Protein AF-A0A4U1J838-F1 (afdb_monomer_lite)

Organism: NCBI:txid889272

pLDDT: mean 73.01, std 16.49, range [35.41, 94.25]

Sequence (144 aa):
MSDHPPENPFERFDLDPKEGPRAITERLRELAEDAGESERASIRAAWEELTLHPLRRLRAAIGARPRHPALDRSGPAQAPPKMRKSPAAEPVGLADLAPRPSVALALATFLSRGAERGPRSVLSLDEDPVLAAEAAPTSPERKR

Structure (mmCIF, N/CA/C/O backbone):
data_AF-A0A4U1J838-F1
#
_entry.id   AF-A0A4U1J838-F1
#
loop_
_atom_site.group_PDB
_atom_site.id
_atom_site.type_symbol
_atom_site.label_atom_id
_atom_site.label_alt_id
_atom_site.label_comp_id
_atom_site.label_asym_id
_atom_site.label_entity_id
_atom_site.label_seq_id
_atom_site.pdbx_PDB_ins_code
_atom_site.Cartn_x
_atom_site.Cartn_y
_atom_site.Cartn_z
_atom_site.occupancy
_atom_site.B_iso_or_equiv
_atom_site.auth_seq_id
_atom_site.auth_comp_id
_atom_site.auth_asym_id
_atom_site.auth_atom_id
_atom_site.pdbx_PDB_model_num
ATOM 1 N N . MET A 1 1 ? 10.073 -14.479 21.662 1.00 35.41 1 MET A N 1
ATOM 2 C CA . MET A 1 1 ? 9.650 -13.174 21.122 1.00 35.41 1 MET A CA 1
ATOM 3 C C . MET A 1 1 ? 9.470 -13.370 19.634 1.00 35.41 1 MET A C 1
ATOM 5 O O . MET A 1 1 ? 10.462 -13.511 18.936 1.00 35.41 1 MET A O 1
ATOM 9 N N . SER A 1 2 ? 8.231 -13.554 19.184 1.00 36.03 2 SER A N 1
ATOM 10 C CA . SER A 1 2 ? 7.954 -13.709 17.757 1.00 36.03 2 SER A CA 1
ATOM 11 C C . SER A 1 2 ? 8.059 -12.332 17.119 1.00 36.03 2 SER A C 1
ATOM 13 O O . SER A 1 2 ? 7.209 -11.481 17.359 1.00 36.03 2 SER A O 1
ATOM 15 N N . ASP A 1 3 ? 9.132 -12.115 16.370 1.00 37.75 3 ASP A N 1
ATOM 16 C CA . ASP A 1 3 ? 9.361 -10.929 15.547 1.00 37.75 3 ASP A CA 1
ATOM 17 C C . ASP A 1 3 ? 8.405 -11.017 14.344 1.00 37.75 3 ASP A C 1
ATOM 19 O O . ASP A 1 3 ? 8.755 -11.509 13.270 1.00 37.75 3 ASP A O 1
ATOM 23 N N . HIS A 1 4 ? 7.119 -10.716 14.563 1.00 41.00 4 HIS A N 1
ATOM 24 C CA . HIS A 1 4 ? 6.204 -10.520 13.445 1.00 41.00 4 HIS A CA 1
ATOM 25 C C . HIS A 1 4 ? 6.595 -9.191 12.798 1.00 41.00 4 HIS A C 1
ATOM 27 O O . HIS A 1 4 ? 6.616 -8.176 13.500 1.00 41.00 4 HIS A O 1
ATOM 33 N N . PRO A 1 5 ? 6.935 -9.180 11.496 1.00 54.28 5 PRO A N 1
ATOM 34 C CA . PRO A 1 5 ? 7.261 -7.938 10.816 1.00 54.28 5 PRO A CA 1
ATOM 35 C C . PRO A 1 5 ? 6.099 -6.950 10.999 1.00 54.28 5 PRO A C 1
ATOM 37 O O . PRO A 1 5 ? 4.947 -7.393 11.050 1.00 54.28 5 PRO A O 1
ATOM 40 N N . PRO A 1 6 ? 6.379 -5.638 11.122 1.00 61.81 6 PRO A N 1
ATOM 41 C CA . PRO A 1 6 ? 5.339 -4.633 11.297 1.00 61.81 6 PRO A CA 1
ATOM 42 C C . PRO A 1 6 ? 4.284 -4.808 10.205 1.00 61.81 6 PRO A C 1
ATOM 44 O O . PRO A 1 6 ? 4.596 -4.763 9.013 1.00 61.81 6 PRO A O 1
ATOM 47 N N . GLU A 1 7 ? 3.056 -5.094 10.632 1.00 77.25 7 GLU A N 1
ATOM 48 C CA . GLU A 1 7 ? 1.957 -5.437 9.739 1.00 77.25 7 GLU A CA 1
ATOM 49 C C . GLU A 1 7 ? 1.651 -4.252 8.823 1.00 77.25 7 GLU A C 1
ATOM 51 O O . GLU A 1 7 ? 1.543 -3.105 9.265 1.00 77.25 7 GLU A O 1
ATOM 56 N N . ASN A 1 8 ? 1.559 -4.526 7.525 1.00 87.69 8 ASN A N 1
ATOM 57 C CA . ASN A 1 8 ? 1.373 -3.490 6.526 1.00 87.69 8 ASN A CA 1
ATOM 58 C C . ASN A 1 8 ? 0.001 -2.817 6.717 1.00 87.69 8 ASN A C 1
ATOM 60 O O . ASN A 1 8 ? -1.010 -3.525 6.720 1.00 87.69 8 ASN A O 1
ATOM 64 N N . PRO A 1 9 ? -0.082 -1.476 6.822 1.00 88.69 9 PRO A N 1
ATOM 65 C CA . PRO A 1 9 ? -1.355 -0.788 7.028 1.00 88.69 9 PRO A CA 1
ATOM 66 C C . PRO A 1 9 ? -2.370 -1.049 5.904 1.00 88.69 9 PRO A C 1
ATOM 68 O O . PRO A 1 9 ? -3.567 -1.072 6.176 1.00 88.69 9 PRO A O 1
ATOM 71 N N . PHE A 1 10 ? -1.925 -1.320 4.669 1.00 89.88 10 PHE A N 1
ATOM 72 C CA . PHE A 1 10 ? -2.831 -1.715 3.585 1.00 89.88 10 PHE A CA 1
ATOM 73 C C . PHE A 1 10 ? -3.478 -3.081 3.827 1.00 89.88 10 PHE A C 1
ATOM 75 O O . PHE A 1 10 ? -4.642 -3.284 3.502 1.00 89.88 10 PHE A O 1
ATOM 82 N N . GLU A 1 11 ? -2.744 -4.023 4.418 1.00 87.38 11 GLU A N 1
ATOM 83 C CA . GLU A 1 11 ? -3.271 -5.359 4.691 1.00 87.38 11 GLU A CA 1
ATOM 84 C C . GLU A 1 11 ? -4.173 -5.363 5.923 1.00 87.38 11 GLU A C 1
ATOM 86 O O . GLU A 1 11 ? -5.240 -5.974 5.889 1.00 87.38 11 GLU A O 1
ATOM 91 N N . ARG A 1 12 ? -3.770 -4.633 6.969 1.00 87.44 12 ARG A N 1
ATOM 92 C CA . ARG A 1 12 ? -4.494 -4.548 8.239 1.00 87.44 12 ARG A CA 1
ATOM 93 C C . ARG A 1 12 ? -5.881 -3.920 8.101 1.00 87.44 12 ARG A C 1
ATOM 95 O O . ARG A 1 12 ? -6.814 -4.380 8.748 1.00 87.44 12 ARG A O 1
ATOM 102 N N . PHE A 1 13 ? -6.008 -2.878 7.281 1.00 89.00 13 PHE A N 1
ATOM 103 C CA . PHE A 1 13 ? -7.262 -2.137 7.089 1.00 89.00 13 PHE A CA 1
ATOM 104 C C . PHE A 1 13 ? -7.949 -2.436 5.749 1.00 89.00 13 PHE A C 1
ATOM 106 O O . PHE A 1 13 ? -8.863 -1.715 5.365 1.00 89.00 13 PHE A O 1
ATOM 113 N N . ASP A 1 14 ? -7.500 -3.476 5.037 1.00 87.06 14 ASP A N 1
ATOM 114 C CA . ASP A 1 14 ? -8.027 -3.890 3.727 1.00 87.06 14 ASP A CA 1
ATOM 115 C C . ASP A 1 14 ? -8.142 -2.739 2.707 1.00 87.06 14 ASP A C 1
ATOM 117 O O . ASP A 1 14 ? -9.159 -2.539 2.044 1.00 87.06 14 ASP A O 1
ATOM 121 N N . LEU A 1 15 ? -7.076 -1.943 2.607 1.00 89.81 15 LEU A N 1
ATOM 122 C CA . LEU A 1 15 ? -6.989 -0.807 1.691 1.00 89.81 15 LEU A CA 1
ATOM 123 C C . LEU A 1 15 ? -6.304 -1.223 0.386 1.00 89.81 15 LEU A C 1
ATOM 125 O O . LEU A 1 15 ? -5.321 -1.969 0.408 1.00 89.81 15 LEU A O 1
ATOM 129 N N . ASP A 1 16 ? -6.746 -0.675 -0.748 1.00 88.62 16 ASP A N 1
ATOM 130 C CA . ASP A 1 16 ? -6.075 -0.897 -2.032 1.00 88.62 16 ASP A CA 1
ATOM 131 C C . ASP A 1 16 ? -4.810 -0.013 -2.142 1.00 88.62 16 ASP A C 1
ATOM 133 O O . ASP A 1 16 ? -4.901 1.217 -2.117 1.00 88.62 16 ASP A O 1
ATOM 137 N N . PRO A 1 17 ? -3.608 -0.597 -2.328 1.00 89.12 17 PRO A N 1
ATOM 138 C CA . PRO A 1 17 ? -2.366 0.150 -2.542 1.00 89.12 17 PRO A CA 1
ATOM 139 C C . PRO A 1 17 ? -2.372 1.099 -3.746 1.00 89.12 17 PRO A C 1
ATOM 141 O O . PRO A 1 17 ? -1.527 1.994 -3.833 1.00 89.12 17 PRO A O 1
ATOM 144 N N . LYS A 1 18 ? -3.276 0.880 -4.708 1.00 87.56 18 LYS A N 1
ATOM 145 C CA . LYS A 1 18 ? -3.425 1.708 -5.912 1.00 87.56 18 LYS A CA 1
ATOM 146 C C . LYS A 1 18 ? -4.276 2.952 -5.672 1.00 87.56 18 LYS A C 1
ATOM 148 O O . LYS A 1 18 ? -4.284 3.847 -6.519 1.00 87.56 18 LYS A O 1
ATOM 153 N N . GLU A 1 19 ? -4.987 3.019 -4.551 1.00 87.56 19 GLU A N 1
ATOM 154 C CA . GLU A 1 19 ? -5.847 4.146 -4.230 1.00 87.56 19 GLU A CA 1
ATOM 155 C C . GLU A 1 19 ? -5.053 5.405 -3.859 1.00 87.56 19 GLU A C 1
ATOM 157 O O . GLU A 1 19 ? -3.963 5.387 -3.282 1.00 87.56 19 GLU A O 1
ATOM 162 N N . GLY A 1 20 ? -5.628 6.555 -4.214 1.00 87.62 20 GLY A N 1
ATOM 163 C CA . GLY A 1 20 ? -5.088 7.856 -3.843 1.00 87.62 20 GLY A CA 1
ATOM 164 C C . GLY A 1 20 ? -5.357 8.206 -2.372 1.00 87.62 20 GLY A C 1
ATOM 165 O O . GLY A 1 20 ? -6.243 7.634 -1.740 1.00 87.62 20 GLY A O 1
ATOM 166 N N . PRO A 1 21 ? -4.674 9.230 -1.827 1.00 89.75 21 PRO A N 1
ATOM 167 C CA . PRO A 1 21 ? -4.802 9.605 -0.415 1.00 89.75 21 PRO A CA 1
ATOM 168 C C . PRO A 1 21 ? -6.223 10.038 -0.019 1.00 89.75 21 PRO A C 1
ATOM 170 O O . PRO A 1 21 ? -6.618 9.862 1.131 1.00 89.75 21 PRO A O 1
ATOM 173 N N . ARG A 1 22 ? -7.017 10.556 -0.967 1.00 91.75 22 ARG A N 1
ATOM 174 C CA . ARG A 1 22 ? -8.429 10.892 -0.736 1.00 91.75 22 ARG A CA 1
ATOM 175 C C . ARG A 1 22 ? -9.286 9.647 -0.489 1.00 91.75 22 ARG A C 1
ATOM 177 O O . ARG A 1 22 ? -10.027 9.629 0.481 1.00 91.75 22 ARG A O 1
ATOM 184 N N . ALA A 1 23 ? -9.151 8.620 -1.329 1.00 91.62 23 ALA A N 1
ATOM 185 C CA . ALA A 1 23 ? -9.886 7.364 -1.176 1.00 91.62 23 ALA A CA 1
ATOM 186 C C . ALA A 1 23 ? -9.483 6.641 0.120 1.00 91.62 23 ALA A C 1
ATOM 188 O O . ALA A 1 23 ? -10.351 6.269 0.902 1.00 91.62 23 ALA A O 1
ATOM 189 N N . ILE A 1 24 ? -8.179 6.598 0.421 1.00 91.75 24 ILE A N 1
ATOM 190 C CA . ILE A 1 24 ? -7.655 6.070 1.691 1.00 91.75 24 ILE A CA 1
ATOM 191 C C . ILE A 1 24 ? -8.274 6.791 2.901 1.00 91.75 24 ILE A C 1
ATOM 193 O O . ILE A 1 24 ? -8.617 6.153 3.891 1.00 91.75 24 ILE A O 1
ATOM 197 N N . THR A 1 25 ? -8.431 8.118 2.834 1.00 93.06 25 THR A N 1
ATOM 198 C CA . THR A 1 25 ? -9.017 8.899 3.937 1.00 93.06 25 THR A CA 1
ATOM 199 C C . THR A 1 25 ? -10.488 8.565 4.159 1.00 93.06 25 THR A C 1
ATOM 201 O O . THR A 1 25 ? -10.884 8.388 5.305 1.00 93.06 25 THR A O 1
ATOM 204 N N . GLU A 1 26 ? -11.285 8.453 3.093 1.00 94.25 26 GLU A N 1
ATOM 205 C CA . GLU A 1 26 ? -12.696 8.056 3.211 1.00 94.25 26 GLU A CA 1
ATOM 206 C C . GLU A 1 26 ? -12.820 6.648 3.809 1.00 94.25 26 GLU A C 1
ATOM 208 O O . GLU A 1 26 ? -13.544 6.457 4.779 1.00 94.25 26 GLU A O 1
ATOM 213 N N . ARG A 1 27 ? -12.023 5.683 3.332 1.00 92.50 27 ARG A N 1
ATOM 214 C CA . ARG A 1 27 ? -12.027 4.312 3.868 1.00 92.50 27 ARG A CA 1
ATOM 215 C C . ARG A 1 27 ? -11.649 4.236 5.343 1.00 92.50 27 ARG A C 1
ATOM 217 O O . ARG A 1 27 ? -12.316 3.570 6.127 1.00 92.50 27 ARG A O 1
ATOM 224 N N . LEU A 1 28 ? -10.585 4.927 5.745 1.00 92.94 28 LEU A N 1
ATOM 225 C CA . LEU A 1 28 ? -10.168 4.954 7.147 1.00 92.94 28 LEU A CA 1
ATOM 226 C C . LEU A 1 28 ? -11.170 5.704 8.032 1.00 92.94 28 LEU A C 1
ATOM 228 O O . LEU A 1 28 ? -11.301 5.375 9.207 1.00 92.94 28 LEU A O 1
ATOM 232 N N . ARG A 1 29 ? -11.891 6.689 7.484 1.00 92.94 29 ARG A N 1
ATOM 233 C CA . ARG A 1 29 ? -12.983 7.362 8.188 1.00 92.94 29 ARG A CA 1
ATOM 234 C C . ARG A 1 29 ? -14.150 6.411 8.439 1.00 92.94 29 ARG A C 1
ATOM 236 O O . ARG A 1 29 ? -14.582 6.336 9.581 1.00 92.94 29 ARG A O 1
ATOM 243 N N . GLU A 1 30 ? -14.600 5.679 7.418 1.00 93.12 30 GLU A N 1
ATOM 244 C CA . GLU A 1 30 ? -15.639 4.643 7.553 1.00 93.12 30 GLU A CA 1
ATOM 245 C C . GLU A 1 30 ? -15.265 3.652 8.668 1.00 93.12 30 GLU A C 1
ATOM 247 O O . GLU A 1 30 ? -16.040 3.422 9.590 1.00 93.12 30 GLU A O 1
ATOM 252 N N . LEU A 1 31 ? -14.023 3.156 8.665 1.00 91.31 31 LEU A N 1
ATOM 253 C CA . LEU A 1 31 ? -13.527 2.246 9.703 1.00 91.31 31 LEU A CA 1
ATOM 254 C C . LEU A 1 31 ? -13.460 2.892 11.097 1.00 91.31 31 LEU A C 1
ATOM 256 O O . LEU A 1 31 ? -13.671 2.218 12.101 1.00 91.31 31 LEU A O 1
ATOM 260 N N . ALA A 1 32 ? -13.154 4.188 11.189 1.00 91.38 32 ALA A N 1
ATOM 261 C CA . ALA A 1 32 ? -13.061 4.890 12.468 1.00 91.38 32 ALA A CA 1
ATOM 262 C C . ALA A 1 32 ? -14.426 5.127 13.131 1.00 91.38 32 ALA A C 1
ATOM 264 O O . ALA A 1 32 ? -14.481 5.243 14.359 1.00 91.38 32 ALA A O 1
ATOM 265 N N . GLU A 1 33 ? -15.497 5.230 12.338 1.00 91.06 33 GLU A N 1
ATOM 266 C CA . GLU A 1 33 ? -16.864 5.446 12.828 1.00 91.06 33 GLU A CA 1
ATOM 267 C C . GLU A 1 33 ? -17.372 4.229 13.619 1.00 91.06 33 GLU A C 1
ATOM 269 O O . GLU A 1 33 ? -17.945 4.404 14.697 1.00 91.06 33 GLU A O 1
ATOM 274 N N . ASP A 1 34 ? -17.045 3.018 13.162 1.00 87.69 34 ASP A N 1
ATOM 275 C CA . ASP A 1 34 ? -17.417 1.758 13.822 1.00 87.69 34 ASP A CA 1
ATOM 276 C C . ASP A 1 34 ? -16.396 1.289 14.882 1.00 87.69 34 ASP A C 1
ATOM 278 O O . ASP A 1 34 ? -16.686 0.414 15.702 1.00 87.69 34 ASP A O 1
ATOM 282 N N . ALA A 1 35 ? -15.200 1.885 14.905 1.00 89.44 35 ALA A N 1
ATOM 283 C CA . ALA A 1 35 ? -14.103 1.483 15.780 1.00 89.44 35 ALA A CA 1
ATOM 284 C C . ALA A 1 35 ? -14.223 2.006 17.224 1.00 89.44 35 ALA A C 1
ATOM 286 O O . ALA A 1 35 ? -14.629 3.146 17.495 1.00 89.44 35 ALA A O 1
ATOM 287 N N . GLY A 1 36 ? -13.743 1.192 18.170 1.00 90.62 36 GLY A N 1
ATOM 288 C CA . GLY A 1 36 ? -13.513 1.594 19.562 1.00 90.62 36 GLY A CA 1
ATOM 289 C C . GLY A 1 36 ? -12.293 2.514 19.730 1.00 90.62 36 GLY A C 1
ATOM 290 O O . GLY A 1 36 ? -11.474 2.664 18.826 1.00 90.62 36 GLY A O 1
ATOM 291 N N . GLU A 1 37 ? -12.120 3.117 20.911 1.00 86.44 37 GLU A N 1
ATOM 292 C CA . GLU A 1 37 ? -11.084 4.144 21.150 1.00 86.44 37 GLU A CA 1
ATOM 293 C C . GLU A 1 37 ? -9.647 3.661 20.865 1.00 86.44 37 GLU A C 1
ATOM 295 O O . GLU A 1 37 ? -8.861 4.360 20.224 1.00 86.44 37 GLU A O 1
ATOM 300 N N . SER A 1 38 ? -9.306 2.432 21.268 1.00 86.38 38 SER A N 1
ATOM 301 C CA . SER A 1 38 ? -7.988 1.838 20.997 1.00 86.38 38 SER A CA 1
ATOM 302 C C . SER A 1 38 ? -7.734 1.605 19.507 1.00 86.38 38 SER A C 1
ATOM 304 O O . SER A 1 38 ? -6.608 1.726 19.028 1.00 86.38 38 SER A O 1
ATOM 306 N N . GLU A 1 39 ? -8.782 1.271 18.762 1.00 88.12 39 GLU A N 1
ATOM 307 C CA . GLU A 1 39 ? -8.697 0.982 17.337 1.00 88.12 39 GLU A CA 1
ATOM 308 C C . GLU A 1 39 ? -8.655 2.272 16.513 1.00 88.12 39 GLU A C 1
ATOM 310 O O . GLU A 1 39 ? -7.824 2.386 15.611 1.00 88.12 39 GLU A O 1
ATOM 315 N N . ARG A 1 40 ? -9.396 3.312 16.914 1.00 90.19 40 ARG A N 1
ATOM 316 C CA . ARG A 1 40 ? -9.281 4.663 16.337 1.00 90.19 40 ARG A CA 1
ATOM 317 C C . ARG A 1 40 ? -7.870 5.229 16.426 1.00 90.19 40 ARG A C 1
ATOM 319 O O . ARG A 1 40 ? -7.419 5.873 15.482 1.00 90.19 40 ARG A O 1
ATOM 326 N N . ALA A 1 41 ? -7.155 4.984 17.525 1.00 90.31 41 ALA A N 1
ATOM 327 C CA . ALA A 1 41 ? -5.756 5.391 17.643 1.00 90.31 41 ALA A CA 1
ATOM 328 C C . ALA A 1 41 ? -4.878 4.701 16.584 1.00 90.31 41 ALA A C 1
ATOM 330 O O . ALA A 1 41 ? -4.030 5.345 15.964 1.00 90.31 41 ALA A O 1
ATOM 331 N N . SER A 1 42 ? -5.122 3.413 16.323 1.00 90.06 42 SER A N 1
ATOM 332 C CA . SER A 1 42 ? -4.402 2.666 15.286 1.00 90.06 42 SER A CA 1
ATOM 333 C C . SER A 1 42 ? -4.757 3.124 13.868 1.00 90.06 42 SER A C 1
ATOM 335 O O . SER A 1 42 ? -3.867 3.267 13.031 1.00 90.06 42 SER A O 1
ATOM 337 N N . ILE A 1 43 ? -6.031 3.440 13.625 1.00 92.06 43 ILE A N 1
ATOM 338 C CA . ILE A 1 43 ? -6.520 3.989 12.358 1.00 92.06 43 ILE A CA 1
ATOM 339 C C . ILE A 1 43 ? -5.905 5.366 12.103 1.00 92.06 43 ILE A C 1
ATOM 341 O O . ILE A 1 43 ? -5.448 5.641 10.996 1.00 92.06 43 ILE A O 1
ATOM 345 N N . ARG A 1 44 ? -5.816 6.218 13.132 1.00 92.19 44 ARG A N 1
ATOM 346 C CA . ARG A 1 44 ? -5.169 7.532 13.036 1.00 92.19 44 ARG A CA 1
ATOM 347 C C . ARG A 1 44 ? -3.687 7.406 12.688 1.00 92.19 44 ARG A C 1
ATOM 349 O O . ARG A 1 44 ? -3.229 8.086 11.777 1.00 92.19 44 ARG A O 1
ATOM 356 N N . ALA A 1 45 ? -2.960 6.507 13.351 1.00 91.50 45 ALA A N 1
ATOM 357 C CA . ALA A 1 45 ? -1.551 6.262 13.046 1.00 91.50 45 ALA A CA 1
ATOM 358 C C . ALA A 1 45 ? -1.346 5.785 11.595 1.00 91.50 45 ALA A C 1
ATOM 360 O O . ALA A 1 45 ? -0.451 6.266 10.899 1.00 91.50 45 ALA A O 1
ATOM 361 N N . ALA A 1 46 ? -2.209 4.886 11.109 1.00 91.56 46 ALA A N 1
ATOM 362 C CA . ALA A 1 46 ? -2.174 4.435 9.720 1.00 91.56 46 ALA A CA 1
ATOM 363 C C . ALA A 1 46 ? -2.539 5.551 8.732 1.00 91.56 46 ALA A C 1
ATOM 365 O O . ALA A 1 46 ? -1.896 5.688 7.691 1.00 91.56 46 ALA A O 1
ATOM 366 N N . TRP A 1 47 ? -3.524 6.387 9.067 1.00 93.81 47 TRP A N 1
ATOM 367 C CA . TRP A 1 47 ? -3.891 7.549 8.263 1.00 93.81 47 TRP A CA 1
ATOM 368 C C . TRP A 1 47 ? -2.718 8.521 8.122 1.00 93.81 47 TRP A C 1
ATOM 370 O O . TRP A 1 47 ? -2.405 8.933 7.004 1.00 93.81 47 TRP A O 1
ATOM 380 N N . GLU A 1 48 ? -2.018 8.837 9.213 1.00 92.50 48 GLU A N 1
ATOM 381 C CA . GLU A 1 48 ? -0.834 9.703 9.185 1.00 92.50 48 GLU A CA 1
ATOM 382 C C . GLU A 1 48 ? 0.274 9.102 8.310 1.00 92.50 48 GLU A C 1
ATOM 384 O O . GLU A 1 48 ? 0.827 9.779 7.440 1.00 92.50 48 GLU A O 1
ATOM 389 N N . GLU A 1 49 ? 0.561 7.809 8.471 1.00 90.00 49 GLU A N 1
ATOM 390 C CA . GLU A 1 49 ? 1.581 7.120 7.681 1.00 90.00 49 GLU A CA 1
ATOM 391 C C . GLU A 1 49 ? 1.266 7.104 6.178 1.00 90.00 49 GLU A C 1
ATOM 393 O O . GLU A 1 49 ? 2.162 7.321 5.354 1.00 90.00 49 GLU A O 1
ATOM 398 N N . LEU A 1 50 ? 0.003 6.880 5.811 1.00 90.75 50 LEU A N 1
ATOM 399 C CA . LEU A 1 50 ? -0.410 6.729 4.418 1.00 90.75 50 LEU A CA 1
ATOM 400 C C . LEU A 1 50 ? -0.712 8.057 3.718 1.00 90.75 50 LEU A C 1
ATOM 402 O O . LEU A 1 50 ? -0.553 8.144 2.499 1.00 90.75 50 LEU A O 1
ATOM 406 N N . THR A 1 51 ? -1.124 9.098 4.442 1.00 90.81 51 THR A N 1
ATOM 407 C CA . THR A 1 51 ? -1.524 10.375 3.827 1.00 90.81 51 THR A CA 1
ATOM 408 C C . THR A 1 51 ? -0.478 11.480 3.968 1.00 90.81 51 THR A C 1
ATOM 410 O O . THR A 1 51 ? -0.303 12.245 3.019 1.00 90.81 51 THR A O 1
ATOM 413 N N . LEU A 1 52 ? 0.282 11.536 5.072 1.00 91.75 52 LEU A N 1
ATOM 414 C CA . LEU A 1 52 ? 1.276 12.596 5.313 1.00 91.75 52 LEU A CA 1
ATOM 415 C C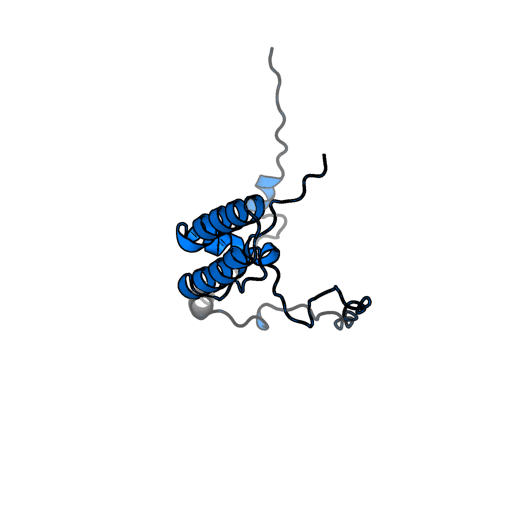 . LEU A 1 52 ? 2.680 12.255 4.796 1.00 91.75 52 LEU A C 1
ATOM 417 O O . LEU A 1 52 ? 3.509 13.148 4.615 1.00 91.75 52 LEU A O 1
ATOM 421 N N . HIS A 1 53 ? 2.970 10.978 4.530 1.00 92.12 53 HIS A N 1
ATOM 422 C CA . HIS A 1 53 ? 4.311 10.525 4.152 1.00 92.12 53 HIS A CA 1
ATOM 423 C C . HIS A 1 53 ? 4.317 9.741 2.827 1.00 92.12 53 HIS A C 1
ATOM 425 O O . HIS A 1 53 ? 4.329 8.508 2.831 1.00 92.12 53 HIS A O 1
ATOM 431 N N . PRO A 1 54 ? 4.408 10.421 1.664 1.00 89.00 54 PRO A N 1
ATOM 432 C CA . PRO A 1 54 ? 4.294 9.781 0.348 1.00 89.00 54 PRO A CA 1
ATOM 433 C C . PRO A 1 54 ? 5.277 8.626 0.109 1.00 89.00 54 PRO A C 1
ATOM 435 O O . PRO A 1 54 ? 4.907 7.611 -0.481 1.00 89.00 54 PRO A O 1
ATOM 438 N N . LEU A 1 55 ? 6.521 8.749 0.590 1.00 90.81 55 LEU A N 1
ATOM 439 C CA . LEU A 1 55 ? 7.527 7.686 0.475 1.00 90.81 55 LEU A CA 1
ATOM 440 C C . LEU A 1 55 ? 7.210 6.475 1.360 1.00 90.81 55 LEU A C 1
ATOM 442 O O . LEU A 1 55 ? 7.461 5.344 0.945 1.00 90.81 55 LEU A O 1
ATOM 446 N N . ARG A 1 56 ? 6.655 6.689 2.561 1.00 89.06 56 ARG A N 1
ATOM 447 C CA . ARG A 1 56 ? 6.231 5.593 3.447 1.00 89.06 56 ARG A CA 1
ATOM 448 C C . ARG A 1 56 ? 5.031 4.872 2.853 1.00 89.06 56 ARG A C 1
ATOM 450 O O . ARG A 1 56 ? 5.070 3.651 2.753 1.00 89.06 56 ARG A O 1
ATOM 457 N N . ARG A 1 57 ? 4.059 5.623 2.319 1.00 90.62 57 ARG A N 1
ATOM 458 C CA . ARG A 1 57 ? 2.948 5.067 1.539 1.00 90.62 57 ARG A CA 1
ATOM 459 C C . ARG A 1 57 ? 3.448 4.203 0.387 1.00 90.62 57 ARG A C 1
ATOM 461 O O . ARG A 1 57 ? 2.980 3.086 0.242 1.00 90.62 57 ARG A O 1
ATOM 468 N N . LEU A 1 58 ? 4.399 4.686 -0.418 1.00 89.81 58 LEU A N 1
ATOM 469 C CA . LEU A 1 58 ? 4.921 3.908 -1.546 1.00 89.81 58 LEU A CA 1
ATOM 470 C C . LEU A 1 58 ? 5.609 2.616 -1.083 1.00 89.81 58 LEU A C 1
ATOM 472 O O . LEU A 1 58 ? 5.382 1.562 -1.667 1.00 89.81 58 LEU A O 1
ATOM 476 N N . ARG A 1 59 ? 6.424 2.675 -0.023 1.00 88.81 59 ARG A N 1
ATOM 477 C CA . ARG A 1 59 ? 7.072 1.480 0.546 1.00 88.81 59 ARG A CA 1
ATOM 478 C C . ARG A 1 59 ? 6.049 0.474 1.065 1.00 88.81 59 ARG A C 1
ATOM 480 O O . ARG A 1 59 ? 6.167 -0.709 0.760 1.00 88.81 59 ARG A O 1
ATOM 487 N N . ALA A 1 60 ? 5.037 0.946 1.788 1.00 88.56 60 ALA A N 1
ATOM 488 C CA . ALA A 1 60 ? 3.935 0.114 2.250 1.00 88.56 60 ALA A CA 1
ATOM 489 C C . ALA A 1 60 ? 3.137 -0.460 1.065 1.00 88.56 60 ALA A C 1
ATOM 491 O O . ALA A 1 60 ? 2.834 -1.644 1.053 1.00 88.56 60 ALA A O 1
ATOM 492 N N . ALA A 1 61 ? 2.885 0.321 0.015 1.00 90.06 61 ALA A N 1
ATOM 493 C CA . ALA A 1 61 ? 2.162 -0.137 -1.167 1.00 90.06 61 ALA A CA 1
ATOM 494 C C . ALA A 1 61 ? 2.921 -1.233 -1.933 1.00 90.06 61 ALA A C 1
ATOM 496 O O . ALA A 1 61 ? 2.319 -2.205 -2.374 1.00 90.06 61 ALA A O 1
ATOM 497 N N . ILE A 1 62 ? 4.248 -1.109 -2.057 1.00 87.56 62 ILE A N 1
ATOM 498 C CA . ILE A 1 62 ? 5.107 -2.136 -2.672 1.00 87.56 62 ILE A CA 1
ATOM 499 C C . ILE A 1 62 ? 5.147 -3.405 -1.814 1.00 87.56 62 ILE A C 1
ATOM 501 O O . ILE A 1 62 ? 5.160 -4.511 -2.346 1.00 87.56 62 ILE A O 1
ATOM 505 N N . GLY A 1 63 ? 5.187 -3.246 -0.490 1.00 84.38 63 GLY A N 1
ATOM 506 C CA . GLY A 1 63 ? 5.191 -4.362 0.452 1.00 84.38 63 GLY A CA 1
ATOM 507 C C . GLY A 1 63 ? 3.829 -5.035 0.632 1.00 84.38 63 GLY A C 1
ATOM 508 O O . GLY A 1 63 ? 3.764 -6.063 1.300 1.00 84.38 63 GLY A O 1
ATOM 509 N N . ALA A 1 64 ? 2.749 -4.467 0.092 1.00 84.50 64 ALA A N 1
ATOM 510 C CA . ALA A 1 64 ? 1.411 -5.029 0.214 1.00 84.50 64 ALA A CA 1
ATOM 511 C C . ALA A 1 64 ? 1.249 -6.188 -0.770 1.00 84.50 64 ALA A C 1
ATOM 513 O O . ALA A 1 64 ? 1.559 -6.066 -1.960 1.00 84.50 64 ALA A O 1
ATOM 514 N N . ARG A 1 65 ? 0.760 -7.333 -0.290 1.00 71.94 65 ARG A N 1
ATOM 515 C CA . ARG A 1 65 ? 0.504 -8.479 -1.163 1.00 71.94 65 ARG A CA 1
ATOM 516 C C . ARG A 1 65 ? -0.602 -8.134 -2.163 1.00 71.94 65 ARG A C 1
ATOM 518 O O . ARG A 1 65 ? -1.657 -7.644 -1.760 1.00 71.94 65 ARG A O 1
ATOM 525 N N . PRO A 1 66 ? -0.415 -8.426 -3.464 1.00 64.12 66 PRO A N 1
ATOM 526 C CA . PRO A 1 66 ? -1.480 -8.257 -4.439 1.00 64.12 66 PRO A CA 1
ATOM 527 C C . PRO A 1 66 ? -2.641 -9.196 -4.089 1.00 64.12 66 PRO A C 1
ATOM 529 O O . PRO A 1 66 ? -2.526 -10.413 -4.242 1.00 64.12 66 PRO A O 1
ATOM 532 N N . ARG A 1 67 ? -3.771 -8.625 -3.649 1.00 57.72 67 ARG A N 1
ATOM 533 C CA . ARG A 1 67 ? -5.037 -9.337 -3.413 1.00 57.72 67 ARG A CA 1
ATOM 534 C C . ARG A 1 67 ? -5.707 -9.678 -4.746 1.00 57.72 67 ARG A C 1
ATOM 536 O O . ARG A 1 67 ? -6.752 -9.150 -5.103 1.00 57.72 67 ARG A O 1
ATOM 543 N N . HIS A 1 68 ? -5.056 -10.518 -5.548 1.00 53.09 68 HIS A N 1
ATOM 544 C CA . HIS A 1 68 ? -5.709 -11.146 -6.689 1.00 53.09 68 HIS A CA 1
ATOM 545 C C . HIS A 1 68 ? -6.360 -12.443 -6.190 1.00 53.09 68 HIS A C 1
ATOM 547 O O . HIS A 1 68 ? -5.650 -13.249 -5.590 1.00 53.09 68 HIS A O 1
ATOM 553 N N . PRO A 1 69 ? -7.648 -12.716 -6.468 1.00 55.88 69 PRO A N 1
ATOM 554 C CA . PRO A 1 69 ? -8.316 -13.937 -6.002 1.00 55.88 69 PRO A CA 1
ATOM 555 C C . PRO A 1 69 ? -7.615 -15.230 -6.460 1.00 55.88 69 PRO A C 1
ATOM 557 O O . PRO A 1 69 ? -7.740 -16.265 -5.819 1.00 55.88 69 PRO A O 1
ATOM 560 N N . ALA A 1 70 ? -6.818 -15.179 -7.536 1.00 52.62 70 ALA A N 1
ATOM 561 C CA . ALA A 1 70 ? -5.981 -16.307 -7.978 1.00 52.62 70 ALA A CA 1
ATOM 562 C C . ALA A 1 70 ? -4.641 -16.473 -7.222 1.00 52.62 70 ALA A C 1
ATOM 564 O O . ALA A 1 70 ? -3.982 -17.496 -7.379 1.00 52.62 70 ALA A O 1
ATOM 565 N N . LEU A 1 71 ? -4.203 -15.470 -6.456 1.00 53.19 71 LEU A N 1
ATOM 566 C CA . LEU A 1 71 ? -2.972 -15.493 -5.650 1.00 53.19 71 LEU A CA 1
ATOM 567 C C . LEU A 1 71 ? -3.252 -15.597 -4.147 1.00 53.19 71 LEU A C 1
ATOM 569 O O . LEU A 1 71 ? -2.328 -15.854 -3.371 1.00 53.19 71 LEU A O 1
ATOM 573 N N . ASP A 1 72 ? -4.509 -15.412 -3.747 1.00 56.84 72 ASP A N 1
ATOM 574 C CA . ASP A 1 72 ? -4.957 -15.551 -2.373 1.00 56.84 72 ASP A CA 1
ATOM 575 C C . ASP A 1 72 ? -4.909 -17.035 -1.968 1.00 56.84 72 ASP A C 1
ATOM 577 O O . ASP A 1 72 ? -5.770 -17.848 -2.310 1.00 56.84 72 ASP A O 1
ATOM 581 N N . ARG A 1 73 ? -3.831 -17.427 -1.277 1.00 53.59 73 ARG A N 1
ATOM 582 C CA . ARG A 1 73 ? -3.594 -18.812 -0.821 1.00 53.59 73 ARG A CA 1
ATOM 583 C C . ARG A 1 73 ? -4.491 -19.227 0.355 1.00 53.59 73 ARG A C 1
ATOM 585 O O . ARG A 1 73 ? -4.208 -20.237 0.991 1.00 53.59 73 ARG A O 1
ATOM 592 N N . SER A 1 74 ? -5.547 -18.470 0.646 1.00 52.59 74 SER A N 1
ATOM 593 C CA . SER A 1 74 ? -6.554 -18.819 1.656 1.00 52.59 74 SER A CA 1
ATOM 594 C C . SER A 1 74 ? -7.583 -19.851 1.163 1.00 52.59 74 SER A C 1
ATOM 596 O O . SER A 1 74 ? -8.351 -20.376 1.963 1.00 52.59 74 SER A O 1
ATOM 598 N N . GLY A 1 75 ? -7.600 -20.186 -0.135 1.00 52.47 75 GLY A N 1
ATOM 599 C CA . GLY A 1 75 ? -8.373 -21.313 -0.680 1.00 52.47 75 GLY A CA 1
ATOM 600 C C . GLY A 1 75 ? -7.673 -22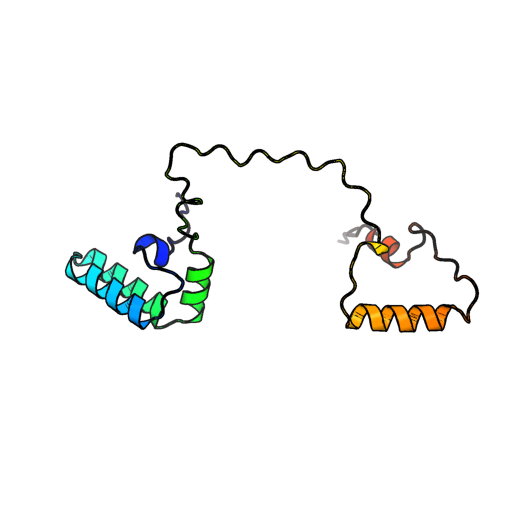.672 -0.492 1.00 52.47 75 GLY A C 1
ATOM 601 O O . GLY A 1 75 ? -6.452 -22.697 -0.314 1.00 52.47 75 GLY A O 1
ATOM 602 N N . PRO A 1 76 ? -8.401 -23.815 -0.552 1.00 51.41 76 PRO A N 1
ATOM 603 C CA . PRO A 1 76 ? -7.815 -25.145 -0.370 1.00 51.41 76 PRO A CA 1
ATOM 604 C C . PRO A 1 76 ? -6.626 -25.297 -1.312 1.00 51.41 76 PRO A C 1
ATOM 606 O O . PRO A 1 76 ? -6.785 -25.071 -2.509 1.00 51.41 76 PRO A O 1
ATOM 609 N N . ALA A 1 77 ? -5.459 -25.611 -0.734 1.00 56.62 77 ALA A N 1
ATOM 610 C CA . ALA A 1 77 ? -4.139 -25.604 -1.357 1.00 56.62 77 ALA A CA 1
ATOM 611 C C . ALA A 1 77 ? -4.197 -25.860 -2.870 1.00 56.62 77 ALA A C 1
ATOM 613 O O . ALA A 1 77 ? -4.172 -27.008 -3.319 1.00 56.62 77 ALA A O 1
ATOM 614 N N . GLN A 1 78 ? -4.290 -24.786 -3.664 1.00 55.34 78 GLN A N 1
ATOM 615 C CA . GLN A 1 78 ? -4.124 -24.912 -5.102 1.00 55.34 78 GLN A CA 1
ATOM 616 C C . GLN A 1 78 ? -2.692 -25.380 -5.293 1.00 55.34 78 GLN A C 1
ATOM 618 O O . GLN A 1 78 ? -1.741 -24.660 -4.975 1.00 55.34 78 GLN A O 1
ATOM 623 N N . ALA A 1 79 ? -2.555 -26.636 -5.719 1.00 60.56 79 ALA A N 1
ATOM 624 C CA . ALA A 1 79 ? -1.266 -27.224 -6.008 1.00 60.56 79 ALA A CA 1
ATOM 625 C C . ALA A 1 79 ? -0.501 -26.248 -6.914 1.00 60.56 79 ALA A C 1
ATOM 627 O O . ALA A 1 79 ? -1.094 -25.734 -7.871 1.00 60.56 79 ALA A O 1
ATOM 628 N N . PRO A 1 80 ? 0.777 -25.954 -6.612 1.00 64.75 80 PRO A N 1
ATOM 629 C CA . PRO A 1 80 ? 1.554 -25.031 -7.421 1.00 64.75 80 PRO A CA 1
ATOM 630 C C . PRO A 1 80 ? 1.456 -25.457 -8.890 1.00 64.75 80 PRO A C 1
ATOM 632 O O . PRO A 1 80 ? 1.429 -26.666 -9.164 1.00 64.75 80 PRO A O 1
ATOM 635 N N . PRO A 1 81 ? 1.374 -24.503 -9.837 1.00 68.06 81 PRO A N 1
ATOM 636 C CA . PRO A 1 81 ? 1.316 -24.841 -11.249 1.00 68.06 81 PRO A CA 1
ATOM 637 C C . PRO A 1 81 ? 2.475 -25.788 -11.543 1.00 68.06 81 PRO A C 1
ATOM 639 O O . PRO A 1 81 ? 3.632 -25.463 -11.270 1.00 68.06 81 PRO A O 1
ATOM 642 N N . LYS A 1 82 ? 2.157 -26.997 -12.025 1.00 67.31 82 LYS A N 1
ATOM 643 C CA . LYS A 1 82 ? 3.171 -27.993 -12.374 1.00 67.31 82 LYS A CA 1
ATOM 644 C C . LYS A 1 82 ? 4.126 -27.313 -13.346 1.00 67.31 82 LYS A C 1
ATOM 646 O O . LYS A 1 82 ? 3.710 -26.979 -14.456 1.00 67.31 82 LYS A O 1
ATOM 651 N N . MET A 1 83 ? 5.375 -27.090 -12.924 1.00 63.06 83 MET A N 1
ATOM 652 C CA . MET A 1 83 ? 6.436 -26.645 -13.821 1.00 63.06 83 MET A CA 1
ATOM 653 C C . MET A 1 83 ? 6.451 -27.636 -14.976 1.00 63.06 83 MET A C 1
ATOM 655 O O . MET A 1 83 ? 6.828 -28.799 -14.811 1.00 63.06 83 MET A O 1
ATOM 659 N N . ARG A 1 84 ? 5.973 -27.201 -16.145 1.00 66.88 84 ARG A N 1
ATOM 660 C CA . ARG A 1 84 ? 6.233 -27.933 -17.375 1.00 66.88 84 ARG A CA 1
ATOM 661 C C . ARG A 1 84 ? 7.749 -28.004 -17.460 1.00 66.88 84 ARG A C 1
ATOM 663 O O . ARG A 1 84 ? 8.401 -26.966 -17.395 1.00 66.88 84 ARG A O 1
ATOM 670 N N . LYS A 1 85 ? 8.299 -29.220 -17.519 1.00 61.72 85 LYS A N 1
ATOM 671 C CA . LYS A 1 85 ? 9.706 -29.427 -17.857 1.00 61.72 85 LYS A CA 1
ATOM 672 C C . LYS A 1 85 ? 9.906 -28.690 -19.173 1.00 61.72 85 LYS A C 1
ATOM 674 O O . LYS A 1 85 ? 9.378 -29.129 -20.194 1.00 61.72 85 LYS A O 1
ATOM 679 N N . SER A 1 86 ? 10.562 -27.535 -19.125 1.00 58.91 86 SER A N 1
ATOM 680 C CA . SER A 1 86 ? 11.022 -26.885 -20.338 1.00 58.91 86 SER A CA 1
ATOM 681 C C . SER A 1 86 ? 11.832 -27.943 -21.089 1.00 58.91 86 SER A C 1
ATOM 683 O 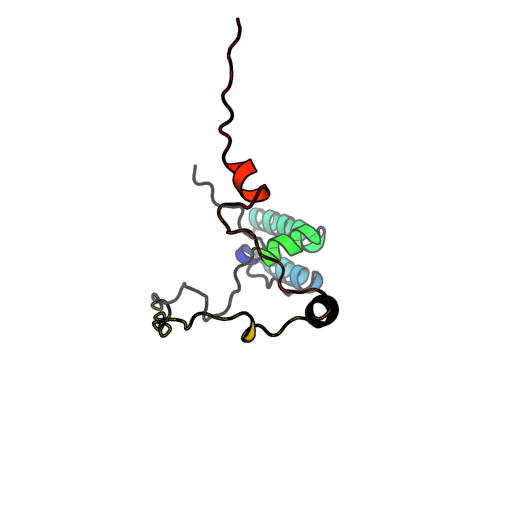O . SER A 1 86 ? 12.637 -28.630 -20.443 1.00 58.91 86 SER A O 1
ATOM 685 N N . PRO A 1 87 ? 11.590 -28.161 -22.395 1.00 66.00 87 PRO A N 1
ATOM 686 C CA . PRO A 1 87 ? 12.510 -28.974 -23.180 1.00 66.00 87 PRO A CA 1
ATOM 687 C C . PRO A 1 87 ? 13.919 -28.425 -22.944 1.00 66.00 87 PRO A C 1
ATOM 689 O O . PRO A 1 87 ? 14.060 -27.218 -22.730 1.00 66.00 87 PRO A O 1
ATOM 692 N N . ALA A 1 88 ? 14.914 -29.317 -22.874 1.00 65.94 88 ALA A N 1
ATOM 693 C CA . ALA A 1 88 ? 16.306 -28.947 -22.635 1.00 65.94 88 ALA A CA 1
ATOM 694 C C . ALA A 1 88 ? 16.626 -27.715 -23.484 1.00 65.94 88 ALA A C 1
ATOM 696 O O . ALA A 1 88 ? 16.508 -27.776 -24.706 1.00 65.94 88 ALA A O 1
ATOM 697 N N . ALA A 1 89 ? 16.867 -26.585 -22.814 1.00 65.06 89 ALA A N 1
ATOM 698 C CA . ALA A 1 89 ? 17.037 -25.312 -23.485 1.00 65.06 89 ALA A CA 1
ATOM 699 C C . ALA A 1 89 ? 18.199 -25.477 -24.460 1.00 65.06 89 ALA A C 1
ATOM 701 O O . ALA A 1 89 ? 19.307 -25.812 -24.035 1.00 65.06 89 ALA A O 1
ATOM 702 N N . GLU A 1 90 ? 17.935 -25.301 -25.754 1.00 73.44 90 GLU A N 1
ATOM 703 C CA . GLU A 1 90 ? 19.029 -25.157 -26.701 1.00 73.44 90 GLU A CA 1
ATOM 704 C C . GLU A 1 90 ? 19.912 -24.002 -26.218 1.00 73.44 90 GLU A C 1
ATOM 706 O O . GLU A 1 90 ? 19.390 -23.032 -25.649 1.00 73.44 90 GLU A O 1
ATOM 711 N N . PRO A 1 91 ? 21.244 -24.122 -26.336 1.00 74.44 91 PRO A N 1
ATOM 712 C CA . PRO A 1 91 ? 22.140 -23.086 -25.858 1.00 74.44 91 PRO A CA 1
ATOM 713 C C . PRO A 1 91 ? 21.810 -21.789 -26.594 1.00 74.44 91 PRO A C 1
ATOM 715 O O . PRO A 1 91 ? 22.070 -21.668 -27.786 1.00 74.44 91 PRO A O 1
ATOM 718 N N . VAL A 1 92 ? 21.216 -20.838 -25.869 1.00 73.00 92 VAL A N 1
ATOM 719 C CA . VAL A 1 92 ? 20.885 -19.510 -26.386 1.00 73.00 92 VAL A CA 1
ATOM 720 C C . VAL A 1 92 ? 22.189 -18.859 -26.827 1.00 73.00 92 VAL A C 1
ATOM 722 O O . VAL A 1 92 ? 23.062 -18.565 -26.005 1.00 73.00 92 VAL A O 1
ATOM 725 N N . GLY A 1 93 ? 22.338 -18.684 -28.134 1.00 71.88 93 GLY A N 1
ATOM 726 C CA . GLY A 1 93 ? 23.489 -18.040 -28.734 1.00 71.88 93 GLY A CA 1
ATOM 727 C C . GLY A 1 93 ? 23.347 -16.523 -28.688 1.00 71.88 93 GLY A C 1
ATOM 728 O O . GLY A 1 93 ? 22.256 -15.970 -28.565 1.00 71.88 93 GLY A O 1
ATOM 729 N N . LEU A 1 94 ? 24.461 -15.810 -28.871 1.00 65.81 94 LEU A N 1
ATOM 730 C CA . LEU A 1 94 ? 24.442 -14.348 -29.028 1.00 65.81 94 LEU A CA 1
ATOM 731 C C . LEU A 1 94 ? 23.548 -13.886 -30.194 1.00 65.81 94 LEU A C 1
ATOM 733 O O . LEU A 1 94 ? 23.060 -12.761 -30.169 1.00 65.81 94 LEU A O 1
ATOM 737 N N . ALA A 1 95 ? 23.325 -14.750 -31.190 1.00 68.06 95 ALA A N 1
ATOM 738 C CA . ALA A 1 95 ? 22.443 -14.492 -32.327 1.00 68.06 95 ALA A CA 1
ATOM 739 C C . ALA A 1 95 ? 20.947 -14.475 -31.956 1.00 68.06 95 ALA A C 1
ATOM 741 O O . ALA A 1 95 ? 20.165 -13.828 -32.648 1.00 68.06 95 ALA A O 1
ATOM 742 N N . ASP A 1 96 ? 20.561 -15.134 -30.860 1.00 72.50 96 ASP A N 1
ATOM 743 C CA . ASP A 1 96 ? 19.168 -15.211 -30.397 1.00 72.50 96 ASP A CA 1
ATOM 744 C C . ASP A 1 96 ? 18.767 -13.991 -29.552 1.00 72.50 96 ASP A C 1
ATOM 746 O O . ASP A 1 96 ? 17.592 -13.770 -29.251 1.00 72.50 96 ASP A O 1
ATOM 750 N N . LEU A 1 97 ? 19.747 -13.174 -29.157 1.00 79.00 97 LEU A N 1
ATOM 751 C CA . LEU A 1 97 ? 19.525 -11.951 -28.401 1.00 79.00 97 LEU A CA 1
ATOM 752 C C . LEU A 1 97 ? 19.273 -10.794 -29.369 1.00 79.00 97 LEU A C 1
ATOM 754 O O . LEU A 1 97 ? 20.168 -10.389 -30.103 1.00 79.00 97 LEU A O 1
ATOM 758 N N . ALA A 1 98 ? 18.078 -10.200 -29.332 1.00 79.56 98 ALA A N 1
ATOM 759 C CA . ALA A 1 98 ? 17.808 -8.951 -30.042 1.00 79.56 98 ALA A CA 1
ATOM 760 C C . ALA A 1 98 ? 18.538 -7.787 -29.336 1.00 79.56 98 ALA A C 1
ATOM 762 O O . ALA A 1 98 ? 18.151 -7.409 -28.222 1.00 79.56 98 ALA A O 1
ATOM 763 N N . PRO A 1 99 ? 19.596 -7.198 -29.927 1.00 76.94 99 PRO A N 1
ATOM 764 C CA . PRO A 1 99 ? 20.342 -6.143 -29.262 1.00 76.94 99 PRO A CA 1
ATOM 765 C C . PRO A 1 99 ? 19.498 -4.869 -29.165 1.00 76.94 99 PRO A C 1
ATOM 767 O O . PRO A 1 99 ? 18.805 -4.471 -30.102 1.00 76.94 99 PRO A O 1
ATOM 770 N N . ARG A 1 100 ? 19.608 -4.167 -28.032 1.00 80.44 100 ARG A N 1
ATOM 771 C CA . ARG A 1 100 ? 19.084 -2.798 -27.912 1.00 80.44 100 ARG A CA 1
ATOM 772 C C . ARG A 1 100 ? 19.766 -1.906 -28.962 1.00 80.44 100 ARG A C 1
ATOM 774 O O . ARG A 1 100 ? 20.949 -2.107 -29.232 1.00 80.44 100 ARG A O 1
ATOM 781 N N . PRO A 1 101 ? 19.091 -0.884 -29.510 1.00 80.94 101 PRO A N 1
ATOM 782 C CA . PRO A 1 101 ? 19.617 -0.092 -30.627 1.00 80.94 101 PRO A CA 1
ATOM 783 C C . PRO A 1 101 ? 20.978 0.566 -30.341 1.00 80.94 101 PRO A C 1
ATOM 785 O O . PRO A 1 101 ? 21.836 0.606 -31.217 1.00 80.94 101 PRO A O 1
ATOM 788 N N . SER A 1 102 ? 21.228 1.005 -29.102 1.00 80.25 102 SER A N 1
ATOM 789 C CA . SER A 1 102 ? 22.538 1.531 -28.690 1.00 80.25 102 SER A CA 1
ATOM 790 C C . SER A 1 102 ? 23.651 0.475 -28.729 1.00 80.25 102 SER A C 1
ATOM 792 O O . SER A 1 102 ? 24.777 0.775 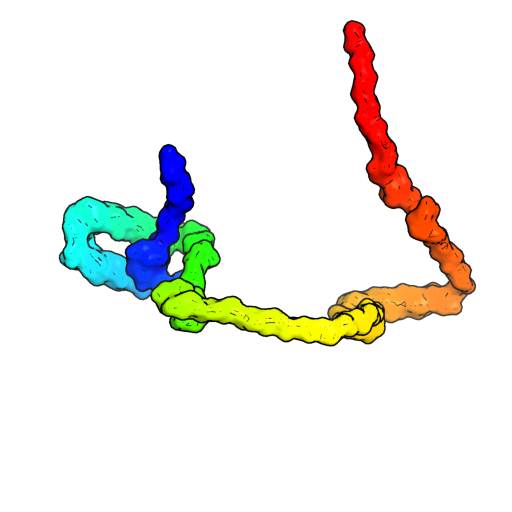-29.117 1.00 80.25 102 SER A O 1
ATOM 794 N N . VAL A 1 103 ? 23.332 -0.770 -28.367 1.00 81.19 103 VAL A N 1
ATOM 795 C CA . VAL A 1 103 ? 24.260 -1.910 -28.392 1.00 81.19 103 VAL A CA 1
ATOM 796 C C . VAL A 1 103 ? 24.511 -2.362 -29.828 1.00 81.19 103 VAL A C 1
ATOM 798 O O . VAL A 1 103 ? 25.656 -2.605 -30.195 1.00 81.19 103 VAL A O 1
ATOM 801 N N . ALA A 1 104 ? 23.469 -2.404 -30.661 1.00 81.31 104 ALA A N 1
ATOM 802 C CA . ALA A 1 104 ? 23.589 -2.723 -32.080 1.00 81.31 104 ALA A CA 1
ATOM 803 C C . ALA A 1 104 ? 24.525 -1.740 -32.803 1.00 81.31 104 ALA A C 1
ATOM 805 O O . ALA A 1 104 ? 25.403 -2.162 -33.552 1.00 81.31 104 ALA A O 1
ATOM 806 N N . LEU A 1 105 ? 24.395 -0.438 -32.522 1.00 82.38 105 LEU A N 1
ATOM 807 C CA . LEU A 1 105 ? 25.255 0.601 -33.093 1.00 82.38 105 LEU A CA 1
ATOM 808 C C . LEU A 1 105 ? 26.721 0.444 -32.653 1.00 82.38 105 LEU A C 1
ATOM 810 O O . LEU A 1 105 ? 27.637 0.542 -33.473 1.00 82.38 105 LEU A O 1
ATOM 814 N N . ALA A 1 106 ? 26.950 0.163 -31.367 1.00 82.75 106 ALA A N 1
ATOM 815 C CA . ALA A 1 106 ? 28.287 -0.070 -30.827 1.00 82.75 106 ALA A CA 1
ATOM 816 C C . ALA A 1 106 ? 28.939 -1.324 -31.435 1.00 82.75 106 ALA A C 1
ATOM 818 O O . ALA A 1 106 ? 30.095 -1.268 -31.855 1.00 82.75 106 ALA A O 1
ATOM 819 N N . LEU A 1 107 ? 28.189 -2.426 -31.550 1.00 80.56 107 LEU A N 1
ATOM 820 C CA . LEU A 1 107 ? 28.652 -3.666 -32.177 1.00 80.56 107 LEU A CA 1
ATOM 821 C C . LEU A 1 107 ? 28.949 -3.476 -33.666 1.00 80.56 107 LEU A C 1
ATOM 823 O O . LEU A 1 107 ? 30.013 -3.883 -34.121 1.00 80.56 107 LEU A O 1
ATOM 827 N N . ALA A 1 108 ? 28.069 -2.807 -34.415 1.00 80.44 108 ALA A N 1
ATOM 828 C CA . ALA A 1 108 ? 28.291 -2.521 -35.832 1.00 80.44 108 ALA A CA 1
ATOM 829 C C . ALA A 1 108 ? 29.560 -1.680 -36.046 1.00 80.44 108 ALA A C 1
ATOM 831 O O . ALA A 1 108 ? 30.368 -1.982 -36.925 1.00 80.44 108 ALA A O 1
ATOM 832 N N . THR A 1 109 ? 29.782 -0.674 -35.197 1.00 82.50 109 THR A N 1
ATOM 833 C CA . THR A 1 109 ? 30.987 0.169 -35.239 1.00 82.50 109 THR A CA 1
ATOM 834 C C . THR A 1 109 ? 32.245 -0.635 -34.900 1.00 82.50 109 THR A C 1
ATOM 836 O O . THR A 1 109 ? 33.271 -0.503 -35.567 1.00 82.50 109 THR A O 1
ATOM 839 N N . PHE A 1 110 ? 32.173 -1.497 -33.883 1.00 77.38 110 PHE A N 1
ATOM 840 C CA . PHE A 1 110 ? 33.282 -2.350 -33.459 1.00 77.38 110 PHE A CA 1
ATOM 841 C C . PHE A 1 110 ? 33.663 -3.384 -34.528 1.00 77.38 110 PHE A C 1
ATOM 843 O O . PHE A 1 110 ? 34.840 -3.508 -34.864 1.00 77.38 110 PHE A O 1
ATOM 850 N N . LEU A 1 111 ? 32.678 -4.075 -35.108 1.00 78.50 111 LEU A N 1
ATOM 851 C CA . LEU A 1 111 ? 32.886 -5.084 -36.150 1.00 78.50 111 LEU A CA 1
ATOM 852 C C . LEU A 1 111 ? 33.403 -4.462 -37.452 1.00 78.50 111 LEU A C 1
ATOM 854 O O . LEU A 1 111 ? 34.349 -4.983 -38.040 1.00 78.50 111 LEU A O 1
ATOM 858 N N . SER A 1 112 ? 32.876 -3.299 -37.846 1.00 73.94 112 SER A N 1
ATOM 859 C CA . SER A 1 112 ? 33.370 -2.558 -39.020 1.00 73.94 112 SER A CA 1
ATOM 860 C C . SER A 1 112 ? 34.826 -2.110 -38.849 1.00 73.94 112 SER A C 1
ATOM 862 O O . SER A 1 112 ? 35.584 -2.061 -39.811 1.00 73.94 112 SER A O 1
ATOM 864 N N . ARG A 1 113 ? 35.253 -1.830 -37.611 1.00 66.06 113 ARG A N 1
ATOM 865 C CA . ARG A 1 113 ? 36.640 -1.468 -37.278 1.00 66.06 113 ARG A CA 1
ATOM 866 C C . ARG A 1 113 ? 37.573 -2.682 -37.171 1.00 66.06 113 ARG A C 1
ATOM 868 O O . ARG A 1 113 ? 38.791 -2.520 -37.240 1.00 66.06 113 ARG A O 1
ATOM 875 N N . GLY A 1 114 ? 37.017 -3.876 -36.961 1.00 57.28 114 GLY A N 1
ATOM 876 C CA . GLY A 1 114 ? 37.746 -5.141 -36.869 1.00 57.28 114 GLY A CA 1
ATOM 877 C C . GLY A 1 114 ? 38.113 -5.746 -38.225 1.00 57.28 114 GLY A C 1
ATOM 878 O O . GLY A 1 114 ? 39.124 -6.427 -38.304 1.00 57.28 114 GLY A O 1
ATOM 879 N N . ALA A 1 115 ? 37.364 -5.454 -39.293 1.00 56.47 115 ALA A N 1
ATOM 880 C CA . ALA A 1 115 ? 37.620 -6.003 -40.631 1.00 56.47 115 ALA A CA 1
ATOM 881 C C . ALA A 1 115 ? 38.979 -5.581 -41.240 1.00 56.47 115 ALA A C 1
ATOM 883 O O . ALA A 1 115 ? 39.544 -6.309 -42.048 1.00 56.47 115 ALA A O 1
ATOM 884 N N . GLU A 1 116 ? 39.538 -4.447 -40.804 1.00 56.09 116 GLU A N 1
ATOM 885 C CA . GLU A 1 116 ? 40.828 -3.899 -41.268 1.00 56.09 116 GLU A CA 1
ATOM 886 C C . GLU A 1 116 ? 42.044 -4.404 -40.461 1.00 56.09 116 GLU A C 1
ATOM 888 O O . GLU A 1 116 ? 43.195 -4.120 -40.793 1.00 56.09 116 GLU A O 1
ATOM 893 N N . ARG A 1 117 ? 41.830 -5.137 -39.361 1.00 55.69 117 ARG A N 1
ATOM 894 C CA . ARG A 1 117 ? 42.906 -5.688 -38.525 1.00 55.69 117 ARG A CA 1
ATOM 895 C C . ARG A 1 117 ? 42.721 -7.194 -38.439 1.00 55.69 117 ARG A C 1
ATOM 897 O O . ARG A 1 117 ? 41.734 -7.648 -37.875 1.00 55.69 117 ARG A O 1
ATOM 904 N N . GLY A 1 118 ? 43.687 -7.939 -38.985 1.00 56.38 118 GLY A N 1
ATOM 905 C CA . GLY A 1 118 ? 43.727 -9.405 -38.961 1.00 56.38 118 GLY A CA 1
ATOM 906 C C . GLY A 1 118 ? 43.428 -10.012 -37.581 1.00 56.38 118 GLY A C 1
ATOM 907 O O . GLY A 1 118 ? 43.468 -9.299 -36.572 1.00 56.38 118 GLY A O 1
ATOM 908 N N . PRO A 1 119 ? 43.111 -11.319 -37.525 1.00 52.56 119 PRO A N 1
ATOM 909 C CA . PRO A 1 119 ? 42.484 -11.944 -36.367 1.00 52.56 119 PRO A CA 1
ATOM 910 C C . PRO A 1 119 ? 43.288 -11.654 -35.102 1.00 52.56 119 PRO A C 1
ATOM 912 O O . PRO A 1 119 ? 44.435 -12.076 -34.954 1.00 52.56 119 PRO A O 1
ATOM 915 N N . ARG A 1 120 ? 42.683 -10.894 -34.187 1.00 56.12 120 ARG A N 1
ATOM 916 C CA . ARG A 1 120 ? 43.238 -10.716 -32.852 1.00 56.12 120 ARG A CA 1
ATOM 917 C C . ARG A 1 120 ? 43.124 -12.053 -32.142 1.00 56.12 120 ARG A C 1
ATOM 919 O O . ARG A 1 120 ? 42.014 -12.525 -31.914 1.00 56.12 120 ARG A O 1
ATOM 926 N N . SER A 1 121 ? 44.272 -12.635 -31.808 1.00 51.53 121 SER A N 1
ATOM 927 C CA . SER A 1 121 ? 44.345 -13.740 -30.861 1.00 51.53 121 SER A CA 1
ATOM 928 C C . SER A 1 121 ? 43.708 -13.265 -29.559 1.00 51.53 121 SER A C 1
ATOM 930 O O . SER A 1 121 ? 44.252 -12.394 -28.881 1.00 51.53 121 SER A O 1
ATOM 932 N N . VAL A 1 122 ? 42.515 -13.767 -29.259 1.00 55.75 122 VAL A N 1
ATOM 933 C CA . VAL A 1 122 ? 41.948 -13.662 -27.918 1.00 55.75 122 VAL A CA 1
ATOM 934 C C . VAL A 1 122 ? 42.800 -14.549 -27.018 1.00 55.75 122 VAL A C 1
ATOM 936 O O . VAL A 1 122 ? 43.091 -15.690 -27.379 1.00 55.75 122 VAL A O 1
ATOM 939 N N . LEU A 1 123 ? 43.278 -13.997 -25.905 1.00 54.62 123 LEU A N 1
ATOM 940 C CA . LEU A 1 123 ? 43.933 -14.794 -24.873 1.00 54.62 123 LEU A CA 1
ATOM 941 C C . LEU A 1 123 ? 42.932 -15.839 -24.371 1.00 54.62 123 LEU A C 1
ATOM 943 O O . LEU A 1 123 ? 41.727 -15.569 -24.319 1.00 54.62 123 LEU A O 1
ATOM 947 N N . SER A 1 124 ? 43.425 -17.037 -24.057 1.00 58.97 124 SER A N 1
ATOM 948 C CA . SER A 1 124 ? 42.593 -18.058 -23.421 1.00 58.97 124 SER A CA 1
ATOM 949 C C . SER A 1 124 ? 42.017 -17.499 -22.120 1.00 58.97 124 SER A C 1
ATOM 951 O O . SER A 1 124 ? 42.638 -16.648 -21.486 1.00 58.97 124 SER A O 1
ATOM 953 N N . LEU A 1 125 ? 40.847 -17.984 -21.703 1.00 56.62 125 LEU A N 1
ATOM 954 C CA . LEU A 1 125 ? 40.197 -17.544 -20.463 1.00 56.62 125 LEU A CA 1
ATOM 955 C C . LEU A 1 125 ? 41.113 -17.735 -19.232 1.00 56.62 125 LEU A C 1
ATOM 957 O O . LEU A 1 125 ? 41.035 -16.960 -18.285 1.00 56.62 125 LEU A O 1
ATOM 961 N N . ASP A 1 126 ? 42.017 -18.722 -19.284 1.00 59.72 126 ASP A N 1
ATOM 962 C CA . ASP A 1 126 ? 43.056 -18.990 -18.275 1.00 59.72 126 ASP A CA 1
ATOM 963 C C . ASP A 1 126 ? 44.191 -17.945 -18.231 1.00 59.72 126 ASP A C 1
ATOM 965 O O . ASP A 1 126 ? 44.943 -17.890 -17.261 1.00 59.72 126 ASP A O 1
ATOM 969 N N . GLU A 1 127 ? 44.328 -17.107 -19.261 1.00 55.38 127 GLU A N 1
ATOM 970 C CA . GLU A 1 127 ? 45.373 -16.081 -19.384 1.00 55.38 127 GLU A CA 1
ATOM 971 C C . GLU A 1 127 ? 44.828 -14.654 -19.193 1.00 55.38 127 GLU A C 1
ATOM 973 O O . GLU A 1 127 ? 45.500 -13.679 -19.539 1.00 55.38 127 GLU A O 1
ATOM 978 N N . ASP A 1 128 ? 43.614 -14.503 -18.651 1.00 63.88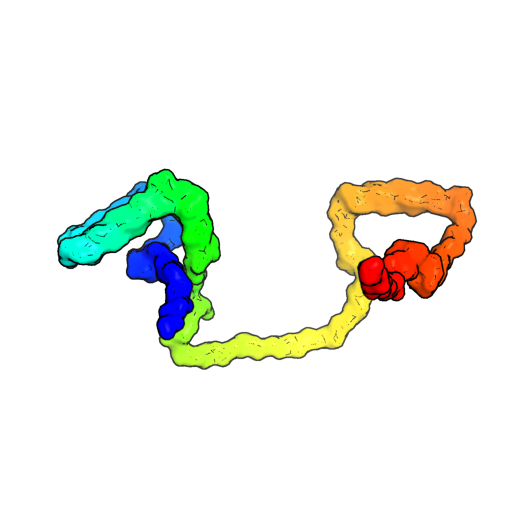 128 ASP A N 1
ATOM 979 C CA . ASP A 1 128 ? 43.036 -13.190 -18.363 1.00 63.88 128 ASP A CA 1
ATOM 980 C C . ASP A 1 128 ? 43.630 -12.603 -17.061 1.00 63.88 128 ASP A C 1
ATOM 982 O O . ASP A 1 128 ? 43.357 -13.106 -15.962 1.00 63.88 128 ASP A O 1
ATOM 986 N N . PRO A 1 129 ? 44.421 -11.513 -17.132 1.00 61.44 129 PRO A N 1
ATOM 987 C CA . PRO A 1 129 ? 45.040 -10.907 -15.955 1.00 61.44 129 PRO A CA 1
ATOM 988 C C . PRO A 1 129 ? 44.017 -10.320 -14.971 1.00 61.44 129 PRO A C 1
ATOM 990 O O . PRO A 1 129 ? 44.348 -10.123 -13.802 1.00 61.44 129 PRO A O 1
ATOM 993 N N . VAL A 1 130 ? 42.785 -10.044 -15.414 1.00 64.38 130 VAL A N 1
ATOM 994 C CA . VAL A 1 130 ? 41.703 -9.553 -14.550 1.00 64.38 130 VAL A CA 1
ATOM 995 C C . VAL A 1 130 ? 41.174 -10.677 -13.660 1.00 64.38 130 VAL A C 1
ATOM 997 O O . VAL A 1 130 ? 40.923 -10.445 -12.480 1.00 64.38 130 VAL A O 1
ATOM 1000 N N . LEU A 1 131 ? 41.072 -11.900 -14.192 1.00 58.97 131 LEU A N 1
ATOM 1001 C CA . LEU A 1 131 ? 40.636 -13.081 -13.438 1.00 58.97 131 LEU A CA 1
ATOM 1002 C C . LEU A 1 131 ? 41.759 -13.649 -12.557 1.00 58.97 131 LEU A C 1
ATOM 1004 O O . LEU A 1 131 ? 41.500 -14.118 -11.451 1.00 58.97 131 LEU A O 1
ATOM 1008 N N . ALA A 1 132 ? 43.017 -13.543 -12.993 1.00 60.81 132 ALA A N 1
ATOM 1009 C CA . ALA A 1 132 ? 44.171 -13.951 -12.190 1.00 60.81 132 ALA A CA 1
ATOM 1010 C C . ALA A 1 132 ? 44.355 -13.094 -10.918 1.00 60.81 132 ALA A C 1
ATOM 1012 O O . ALA A 1 132 ? 44.867 -13.583 -9.909 1.00 60.81 132 ALA A O 1
ATOM 1013 N N . ALA A 1 133 ? 43.919 -11.829 -10.939 1.00 57.09 133 ALA A N 1
ATOM 1014 C CA . ALA A 1 133 ? 44.048 -10.909 -9.809 1.00 57.09 133 ALA A CA 1
ATOM 1015 C C . ALA A 1 133 ? 43.121 -11.243 -8.620 1.00 57.09 133 ALA A C 1
ATOM 1017 O O . ALA A 1 133 ? 43.432 -10.863 -7.492 1.00 57.09 133 ALA A O 1
ATOM 1018 N N . GLU A 1 134 ? 42.024 -11.979 -8.835 1.00 54.72 134 GLU A N 1
ATOM 1019 C CA . GLU A 1 134 ? 41.104 -12.393 -7.760 1.00 54.72 134 GLU A CA 1
ATOM 1020 C C . GLU A 1 134 ? 41.615 -13.597 -6.947 1.00 54.72 134 GLU A C 1
ATOM 1022 O O . GLU A 1 134 ? 41.139 -13.843 -5.839 1.00 54.72 134 GLU A O 1
ATOM 1027 N N . ALA A 1 135 ? 42.605 -14.340 -7.455 1.00 53.38 135 ALA A N 1
ATOM 1028 C CA . ALA A 1 135 ? 43.058 -15.600 -6.860 1.00 53.38 135 ALA A CA 1
ATOM 1029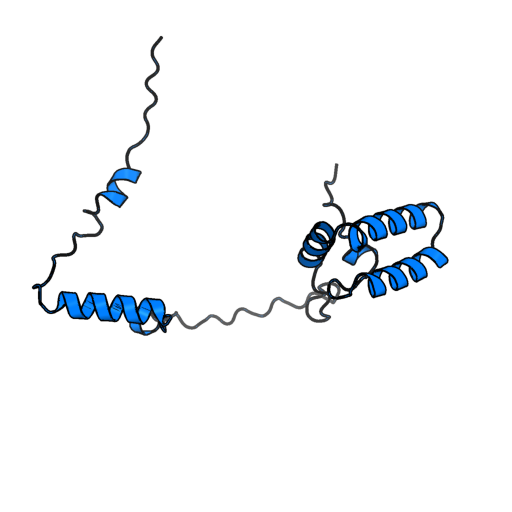 C C . ALA A 1 135 ? 44.190 -15.463 -5.819 1.00 53.38 135 ALA A C 1
ATOM 1031 O O . ALA A 1 135 ? 44.695 -16.478 -5.338 1.00 53.38 135 ALA A O 1
ATOM 1032 N N . ALA A 1 136 ? 44.618 -14.250 -5.452 1.00 51.44 136 ALA A N 1
ATOM 1033 C CA . ALA A 1 136 ? 45.671 -14.066 -4.451 1.00 51.44 136 ALA A CA 1
ATOM 1034 C C . ALA A 1 136 ? 45.093 -14.107 -3.015 1.00 51.44 136 ALA A C 1
ATOM 1036 O O . ALA A 1 136 ? 44.381 -13.181 -2.620 1.00 51.44 136 ALA A O 1
ATOM 1037 N N . PRO A 1 137 ? 45.399 -15.129 -2.187 1.00 49.69 137 PRO A N 1
ATOM 1038 C CA . PRO A 1 137 ? 44.939 -15.163 -0.805 1.00 49.69 137 PRO A CA 1
ATOM 1039 C C . PRO A 1 137 ? 45.680 -14.114 0.035 1.00 49.69 137 PRO A C 1
ATOM 1041 O O . PRO A 1 137 ? 46.907 -14.118 0.147 1.00 49.69 137 PRO A O 1
ATOM 1044 N N . THR A 1 138 ? 44.918 -13.231 0.678 1.00 55.19 138 THR A N 1
ATOM 1045 C CA . THR A 1 138 ? 45.411 -12.300 1.696 1.00 55.19 138 THR A CA 1
ATOM 1046 C C . THR A 1 138 ? 45.929 -13.085 2.903 1.00 55.19 138 THR A C 1
ATOM 1048 O O . THR A 1 138 ? 45.145 -13.610 3.694 1.00 55.19 138 THR A O 1
ATOM 1051 N N . SER A 1 139 ? 47.249 -13.170 3.052 1.00 46.94 139 SER A N 1
ATOM 1052 C CA . SER A 1 139 ? 47.902 -13.737 4.233 1.00 46.94 139 SER A CA 1
ATOM 1053 C C . SER A 1 139 ? 48.145 -12.620 5.262 1.00 46.94 139 SER A C 1
ATOM 1055 O O . SER A 1 139 ? 48.851 -11.662 4.938 1.00 46.94 139 SER A O 1
ATOM 1057 N N . PRO A 1 140 ? 47.572 -12.667 6.482 1.00 54.25 140 PRO A N 1
ATOM 1058 C CA . PRO A 1 140 ? 47.839 -11.659 7.501 1.00 54.25 140 PRO A CA 1
ATOM 1059 C C . PRO A 1 140 ? 49.113 -12.021 8.282 1.00 54.25 140 PRO A C 1
ATOM 1061 O O . PRO A 1 140 ? 49.103 -12.886 9.161 1.00 54.25 140 PRO A O 1
ATOM 1064 N N . GLU A 1 141 ? 50.225 -11.345 7.989 1.00 44.38 141 GLU A N 1
ATOM 1065 C CA . GLU A 1 141 ? 51.454 -11.458 8.781 1.00 44.38 141 GLU A CA 1
ATOM 1066 C C . GLU A 1 141 ? 51.289 -10.689 10.107 1.00 44.38 141 GLU A C 1
ATOM 1068 O O . GLU A 1 141 ? 51.319 -9.460 10.162 1.00 44.38 141 GLU A O 1
ATOM 1073 N N . ARG A 1 142 ? 51.100 -11.439 11.201 1.00 47.12 142 ARG A N 1
ATOM 1074 C CA . ARG A 1 142 ? 51.316 -10.974 12.580 1.00 47.12 142 ARG A CA 1
ATOM 1075 C C . ARG A 1 142 ? 52.774 -10.538 12.742 1.00 47.12 142 ARG A C 1
ATOM 1077 O O . ARG A 1 142 ? 53.660 -11.379 12.599 1.00 47.12 142 ARG A O 1
ATOM 1084 N N . LYS A 1 143 ? 53.022 -9.314 13.213 1.00 45.06 143 LYS A N 1
ATOM 1085 C CA . LYS A 1 143 ? 54.255 -8.989 13.944 1.00 45.06 143 LYS A CA 1
ATOM 1086 C C . LYS A 1 143 ? 53.945 -8.324 15.281 1.00 45.06 143 LYS A C 1
ATOM 1088 O O . LYS A 1 143 ? 53.026 -7.519 15.392 1.00 45.06 143 LYS A O 1
ATOM 1093 N N . ARG A 1 144 ? 54.675 -8.840 16.270 1.00 53.00 144 ARG A N 1
ATOM 1094 C CA . ARG A 1 144 ? 54.714 -8.495 17.691 1.00 53.00 144 ARG A CA 1
ATOM 1095 C C . ARG A 1 144 ? 55.317 -7.119 17.921 1.00 53.00 144 ARG A C 1
ATOM 1097 O O . ARG A 1 144 ? 56.151 -6.724 17.079 1.00 53.00 144 ARG A O 1
#

Secondary structure (DSSP, 8-state):
---PPPPPHHHHTT--TTS-HHHHHHHHHHHHHH--HHHHHHHHHHHHHHHT-HHHHHHHHHHS----TTT-TTSS--PPP------------GGGS---HHHHHHHHHHHHHHTTS----PPPGGG-HHHHGGG---------

Foldseek 3Di:
DPCDDDDQLCVVQVHQLPDDLVVLVVSLVVVLVPDDPVVVVVSVVSNCQCNVPPVSSNVSSVVDDPPDVVPPCPPDRPDPDPPDPDPPDDPCDPVNDDDDPVVVVVVVVVVVVCVVPPDDPDDDPVPDVVVVVVPDDDDDDDDD

Radius of gyration: 28.88 Å; chains: 1; bounding box: 72×42×62 Å